Protein AF-A0A6P0VT82-F1 (afdb_monomer_lite)

Sequence (66 aa):
ASVFSGLALAWLVDCWLSSKLPQHKSAGATVIVMVLLAFVFWLPIYLGLPLSPETYQLRMWFRSWI

pLDDT: mean 92.9, std 3.71, range [81.31, 97.75]

Structure (mmCIF, N/CA/C/O backbone):
data_AF-A0A6P0VT82-F1
#
_entry.id   AF-A0A6P0VT82-F1
#
loop_
_atom_site.group_PDB
_atom_site.id
_atom_site.type_symbol
_atom_site.label_atom_id
_atom_site.label_alt_id
_atom_site.label_comp_id
_atom_site.label_asym_id
_atom_site.label_entity_id
_atom_site.label_seq_id
_atom_site.pdbx_PDB_ins_code
_atom_site.Cartn_x
_atom_site.Cartn_y
_atom_site.Cartn_z
_atom_site.occupancy
_atom_site.B_iso_or_equiv
_atom_site.auth_seq_id
_atom_site.auth_comp_id
_atom_site.auth_asym_id
_atom_site.auth_atom_id
_atom_site.pdbx_PDB_model_num
ATOM 1 N N . ALA A 1 1 ? 2.166 15.623 2.014 1.00 82.56 1 ALA A N 1
ATOM 2 C CA . ALA A 1 1 ? 0.775 15.127 2.105 1.00 82.56 1 ALA A CA 1
ATOM 3 C C . ALA A 1 1 ? 0.726 13.650 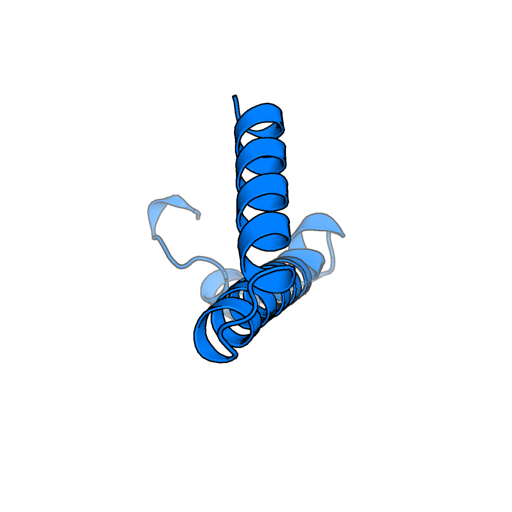2.501 1.00 82.56 1 ALA A C 1
ATOM 5 O O . ALA A 1 1 ? 0.171 13.348 3.545 1.00 82.56 1 ALA A O 1
ATOM 6 N N . SER A 1 2 ? 1.368 12.749 1.749 1.00 89.44 2 SER A N 1
ATOM 7 C CA . SER A 1 2 ? 1.225 11.290 1.909 1.00 89.44 2 SER A CA 1
ATOM 8 C C . SER A 1 2 ? 1.543 10.740 3.304 1.00 89.44 2 SER A C 1
ATOM 10 O O . SER A 1 2 ? 0.837 9.856 3.770 1.00 89.44 2 SER A O 1
ATOM 12 N N . VAL A 1 3 ? 2.543 11.292 4.004 1.00 92.19 3 VAL A N 1
ATOM 13 C CA . VAL A 1 3 ? 2.857 10.898 5.392 1.00 92.19 3 VAL A CA 1
ATOM 14 C C . VAL A 1 3 ?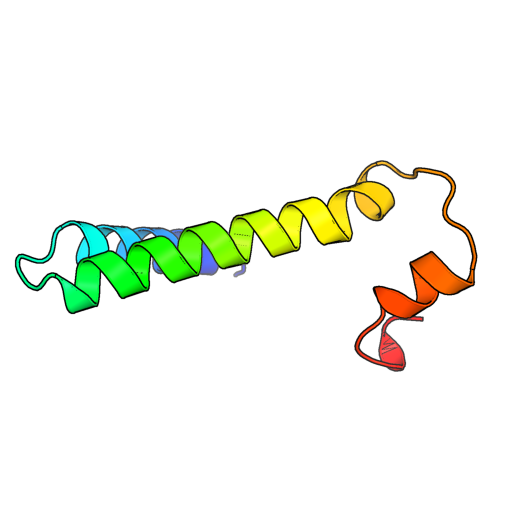 1.681 11.191 6.333 1.00 92.19 3 VAL A C 1
ATOM 16 O O . VAL A 1 3 ? 1.264 10.319 7.086 1.00 92.19 3 VAL A O 1
ATOM 19 N N . PHE A 1 4 ? 1.086 12.385 6.241 1.00 93.38 4 PHE A N 1
ATOM 20 C CA . PHE A 1 4 ? -0.085 12.758 7.041 1.00 93.38 4 PHE A CA 1
ATOM 21 C C . PHE A 1 4 ? -1.322 11.937 6.672 1.00 93.38 4 PHE A C 1
ATOM 23 O O . PHE A 1 4 ? -2.066 11.525 7.555 1.00 93.38 4 PHE A O 1
ATOM 30 N N . SER A 1 5 ? -1.520 11.644 5.384 1.00 95.25 5 SER A N 1
ATOM 31 C CA . SER A 1 5 ? -2.592 10.749 4.933 1.00 95.25 5 SER A CA 1
ATOM 32 C C . SER A 1 5 ? -2.418 9.328 5.476 1.00 95.25 5 SER A C 1
ATOM 34 O O . SER A 1 5 ? -3.394 8.718 5.899 1.00 95.25 5 SER A O 1
ATOM 36 N N . GLY A 1 6 ? -1.182 8.818 5.521 1.00 94.56 6 GLY A N 1
ATOM 37 C CA . GLY A 1 6 ? -0.865 7.524 6.127 1.00 94.56 6 GLY A CA 1
ATOM 38 C C . GLY A 1 6 ? -1.160 7.494 7.627 1.00 94.56 6 GLY A C 1
ATOM 39 O O . GLY A 1 6 ? -1.781 6.550 8.107 1.00 94.56 6 GLY A O 1
ATOM 40 N N . LEU A 1 7 ? -0.797 8.553 8.356 1.00 95.38 7 LEU A N 1
ATOM 41 C CA . LEU A 1 7 ? -1.126 8.692 9.780 1.00 95.38 7 LEU A CA 1
ATOM 42 C C . LEU A 1 7 ? -2.641 8.769 10.019 1.00 95.38 7 LEU A C 1
ATOM 44 O O . LEU A 1 7 ? -3.150 8.113 10.923 1.00 95.38 7 LEU A O 1
ATOM 48 N N . ALA A 1 8 ? -3.372 9.517 9.189 1.00 96.06 8 ALA A N 1
ATOM 49 C CA . ALA A 1 8 ? -4.829 9.597 9.270 1.00 96.06 8 ALA A CA 1
ATOM 50 C C . ALA A 1 8 ? -5.493 8.234 9.011 1.00 96.06 8 ALA A C 1
ATOM 52 O O . ALA A 1 8 ? -6.422 7.855 9.724 1.00 96.06 8 ALA A O 1
ATOM 53 N N . LEU A 1 9 ? -4.990 7.470 8.034 1.00 95.25 9 LEU A N 1
ATOM 54 C CA . LEU A 1 9 ? -5.455 6.110 7.764 1.00 95.25 9 LEU A CA 1
ATOM 55 C C . LEU A 1 9 ? -5.170 5.173 8.945 1.00 95.25 9 LEU A C 1
ATOM 57 O O . LEU A 1 9 ? -6.047 4.408 9.337 1.00 95.25 9 LEU A O 1
ATOM 61 N N . ALA A 1 10 ? -3.975 5.253 9.534 1.00 95.19 10 ALA A N 1
ATOM 62 C CA . ALA A 1 10 ? -3.613 4.453 10.702 1.00 95.19 10 ALA A CA 1
ATOM 63 C C . ALA A 1 10 ? -4.532 4.748 11.897 1.00 95.19 10 ALA A C 1
ATOM 65 O O . ALA A 1 10 ? -5.029 3.820 12.531 1.00 95.19 10 ALA A O 1
ATOM 66 N N . TRP A 1 11 ? -4.826 6.026 12.154 1.00 96.69 11 TRP A N 1
ATOM 67 C CA . TRP A 1 11 ? -5.763 6.433 13.202 1.00 96.69 11 TRP A CA 1
ATOM 68 C C . TRP A 1 11 ? -7.189 5.920 12.951 1.00 96.69 11 TRP A C 1
ATOM 70 O O . TRP A 1 11 ? -7.845 5.431 13.870 1.00 96.69 11 TRP A O 1
ATOM 80 N N . LEU A 1 12 ? -7.664 5.966 11.702 1.00 95.12 12 LEU A N 1
ATOM 81 C CA . LEU A 1 12 ? -8.979 5.436 11.331 1.00 95.12 12 LEU A CA 1
ATOM 82 C C . LEU A 1 12 ? -9.072 3.920 11.563 1.00 95.12 12 LEU A C 1
ATOM 84 O O . LEU A 1 12 ? -10.057 3.433 12.120 1.00 95.12 12 LEU A O 1
ATOM 88 N N . VAL A 1 13 ? -8.037 3.178 11.164 1.00 95.50 13 VAL A N 1
ATOM 89 C CA . VAL A 1 13 ? -7.957 1.726 11.372 1.00 95.50 13 VAL A CA 1
ATOM 90 C C . VAL A 1 13 ? -7.932 1.389 12.863 1.00 95.50 13 VAL A C 1
ATOM 92 O O . VAL A 1 13 ? -8.649 0.483 13.283 1.00 95.50 13 VAL A O 1
ATOM 95 N N . ASP A 1 14 ? -7.179 2.134 13.671 1.00 95.31 14 ASP A N 1
ATOM 96 C CA . ASP A 1 14 ? -7.143 1.965 15.128 1.00 95.31 14 ASP A CA 1
ATOM 97 C C . ASP A 1 14 ? -8.526 2.175 15.769 1.00 95.31 14 ASP A C 1
ATOM 99 O O . ASP A 1 14 ? -8.995 1.347 16.560 1.00 95.31 14 ASP A O 1
ATOM 103 N N . CYS A 1 15 ? -9.249 3.212 15.335 1.00 93.00 15 CYS A N 1
ATOM 104 C CA . CYS A 1 15 ? -10.627 3.458 15.765 1.00 93.00 15 CYS A CA 1
ATOM 105 C C . CYS A 1 15 ? -11.560 2.286 15.408 1.00 93.00 15 CYS A C 1
ATOM 107 O O . CYS A 1 15 ? -12.415 1.894 16.207 1.00 93.00 15 CYS A O 1
ATOM 109 N N . TRP A 1 16 ? -11.401 1.694 14.221 1.00 92.81 16 TRP A N 1
ATOM 110 C CA . TRP A 1 16 ? -12.202 0.547 13.785 1.00 92.81 16 TRP A CA 1
ATOM 111 C C . TRP A 1 16 ? -11.883 -0.737 14.549 1.00 92.81 16 TRP A C 1
ATOM 113 O O . TRP A 1 16 ? -12.803 -1.478 14.903 1.00 92.81 16 TRP A O 1
ATOM 123 N N . LEU A 1 17 ? -10.611 -0.986 14.857 1.00 90.19 17 LEU A N 1
ATOM 124 C CA . LEU A 1 17 ? -10.175 -2.141 15.647 1.00 90.19 17 LEU A CA 1
ATOM 125 C C . LEU A 1 17 ? -10.601 -2.048 17.117 1.00 90.19 17 LEU A C 1
ATOM 127 O O . LEU A 1 17 ? -10.911 -3.072 17.733 1.00 90.19 17 LEU A O 1
ATOM 131 N N . SER A 1 18 ? -10.653 -0.834 17.660 1.00 90.62 18 SER A N 1
ATOM 132 C CA . SER A 1 18 ? -11.084 -0.558 19.034 1.00 90.62 18 SER A CA 1
ATOM 133 C C . SER A 1 18 ? -12.608 -0.545 19.206 1.00 90.62 18 SER A C 1
ATOM 135 O O . SER A 1 18 ? -13.112 -0.578 20.331 1.00 90.62 18 SER A O 1
ATOM 137 N N . SER A 1 19 ? -13.370 -0.524 18.107 1.00 88.69 19 SER A N 1
ATOM 138 C CA . SER A 1 19 ? -14.832 -0.546 18.152 1.00 88.69 19 SER A CA 1
ATOM 139 C C . SER A 1 19 ? -15.367 -1.863 18.724 1.00 88.69 19 SER A C 1
ATOM 141 O O . SER A 1 19 ? -14.863 -2.953 18.448 1.00 88.69 19 SER A O 1
ATOM 143 N N . LYS A 1 20 ? -16.450 -1.774 19.504 1.00 83.75 20 LYS A N 1
ATOM 144 C CA . LYS A 1 20 ? -17.137 -2.945 20.075 1.00 83.75 20 LYS A CA 1
ATOM 145 C C . LYS A 1 20 ? -17.893 -3.761 19.020 1.00 83.75 20 LYS A C 1
ATOM 147 O O . LYS A 1 20 ? -18.220 -4.917 19.278 1.00 83.75 20 LYS A O 1
ATOM 152 N N . LEU A 1 21 ? -18.173 -3.184 17.846 1.00 86.06 21 LEU A N 1
ATOM 153 C CA . LEU A 1 21 ? -18.866 -3.888 16.770 1.00 86.06 21 LEU A CA 1
ATOM 154 C C . LEU A 1 21 ? -17.884 -4.791 16.004 1.00 86.06 21 LEU A C 1
ATOM 156 O O . LEU A 1 21 ? -16.920 -4.285 15.424 1.00 86.06 21 LEU A O 1
ATOM 160 N N . PRO A 1 22 ? -18.150 -6.105 15.893 1.00 83.25 22 PRO A N 1
ATOM 161 C CA . PRO A 1 22 ? -17.245 -7.039 15.220 1.00 83.25 22 PRO A CA 1
ATOM 162 C C . PRO A 1 22 ? -17.040 -6.704 13.734 1.00 83.25 22 PRO A C 1
ATOM 164 O O . PRO A 1 22 ? -15.958 -6.920 13.195 1.00 83.25 22 PRO A O 1
ATOM 167 N N . GLN A 1 23 ? -18.045 -6.105 13.085 1.00 87.06 23 GLN A N 1
ATOM 168 C CA . GLN A 1 23 ? -17.954 -5.646 11.696 1.00 87.06 23 GLN A CA 1
ATOM 169 C C . GLN A 1 23 ? -16.872 -4.575 11.500 1.00 87.06 23 GLN A C 1
ATOM 171 O O . GLN A 1 23 ? -16.130 -4.624 10.524 1.00 87.06 23 GLN A O 1
ATOM 176 N N . HIS A 1 24 ? -16.745 -3.630 12.439 1.00 86.75 24 HIS A N 1
ATOM 177 C CA . HIS A 1 24 ? -15.735 -2.572 12.353 1.00 86.75 24 HIS A CA 1
ATOM 178 C C . HIS A 1 24 ? -14.330 -3.150 12.539 1.00 86.75 24 HIS A C 1
ATOM 180 O O . HIS A 1 24 ? -13.424 -2.836 11.770 1.00 86.75 24 HIS A O 1
ATOM 186 N N . LYS A 1 25 ? -14.169 -4.096 13.470 1.00 88.62 25 LYS A N 1
ATOM 187 C CA . LYS A 1 25 ? -12.896 -4.803 13.667 1.00 88.62 25 LYS A CA 1
ATOM 188 C C . LYS A 1 25 ? -12.478 -5.578 12.416 1.00 88.62 25 LYS A C 1
ATOM 190 O O . LYS A 1 25 ? -11.319 -5.511 12.014 1.00 88.62 25 LYS A O 1
ATOM 195 N N . SER A 1 26 ? -13.427 -6.263 11.771 1.00 91.94 26 SER A N 1
ATOM 196 C CA . SER A 1 26 ? -13.188 -6.965 10.504 1.00 91.94 26 SER A CA 1
ATOM 197 C C . SER A 1 26 ? -12.766 -6.007 9.390 1.00 91.94 26 SER A C 1
ATOM 199 O O . SER A 1 26 ? -11.849 -6.322 8.633 1.00 91.94 26 SER A O 1
ATOM 201 N N . ALA A 1 27 ? -13.400 -4.836 9.287 1.00 93.81 27 ALA A N 1
ATOM 202 C CA . ALA A 1 27 ? -13.037 -3.826 8.295 1.00 93.81 27 ALA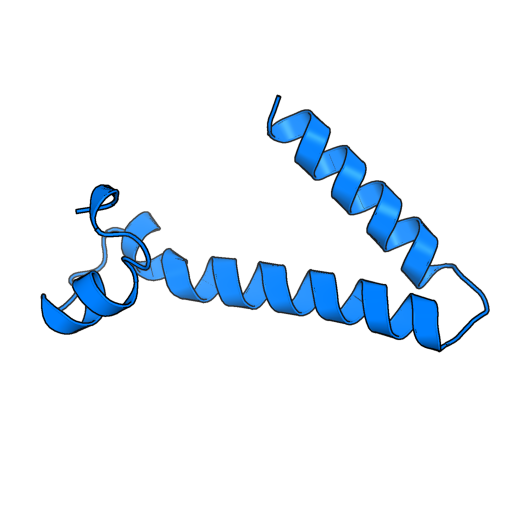 A CA 1
ATOM 203 C C . ALA A 1 27 ? -11.606 -3.305 8.514 1.00 93.81 27 ALA A C 1
ATOM 205 O O . ALA A 1 27 ? -10.811 -3.299 7.575 1.00 93.81 27 ALA A O 1
ATOM 206 N N . GLY A 1 28 ? -11.243 -2.966 9.757 1.00 93.00 28 GLY A N 1
ATOM 207 C CA . GLY A 1 28 ? -9.881 -2.551 10.112 1.00 93.00 28 GLY A CA 1
ATOM 208 C C . GLY A 1 28 ? -8.831 -3.614 9.776 1.00 93.00 28 GLY A C 1
ATOM 209 O O . GLY A 1 28 ? -7.836 -3.317 9.116 1.00 93.00 28 GLY A O 1
ATOM 210 N N . ALA A 1 29 ? -9.086 -4.873 10.141 1.00 93.94 29 ALA A N 1
ATOM 211 C CA . ALA A 1 29 ? -8.198 -5.987 9.806 1.00 93.94 29 ALA A CA 1
ATOM 212 C C . ALA A 1 29 ? -8.061 -6.191 8.286 1.00 93.94 29 ALA A C 1
ATOM 214 O O . ALA A 1 29 ? -6.958 -6.414 7.791 1.00 93.94 29 ALA A O 1
ATOM 215 N N . THR A 1 30 ? -9.159 -6.058 7.536 1.00 96.12 30 THR A N 1
ATOM 216 C CA . THR A 1 30 ? -9.156 -6.185 6.068 1.00 96.12 30 THR A CA 1
ATOM 217 C C . THR A 1 30 ? -8.274 -5.121 5.421 1.00 96.12 30 THR A C 1
ATOM 219 O O . THR A 1 30 ? -7.489 -5.442 4.532 1.00 96.12 30 THR A O 1
ATOM 222 N N . VAL A 1 31 ? -8.345 -3.870 5.891 1.00 96.56 31 VAL A N 1
ATOM 223 C CA . VAL A 1 31 ? -7.484 -2.788 5.387 1.00 96.56 31 VAL A CA 1
ATOM 224 C C . VAL A 1 31 ? -6.011 -3.080 5.661 1.00 96.56 31 VAL A C 1
ATOM 226 O O . VAL A 1 31 ? -5.197 -2.948 4.750 1.00 96.56 31 VAL A O 1
ATOM 229 N N . ILE A 1 32 ? -5.661 -3.534 6.869 1.00 96.50 32 ILE A N 1
ATOM 230 C CA . ILE A 1 32 ? -4.275 -3.906 7.201 1.00 96.50 32 ILE A CA 1
ATOM 231 C C . ILE A 1 32 ? -3.773 -5.002 6.260 1.00 96.50 32 ILE A C 1
ATOM 233 O O . ILE A 1 32 ? -2.710 -4.858 5.658 1.00 96.50 32 ILE A O 1
ATOM 237 N N . VAL A 1 33 ? -4.545 -6.080 6.096 1.00 97.62 33 VAL A N 1
ATOM 238 C CA . VAL A 1 33 ? -4.178 -7.194 5.211 1.00 97.62 33 VAL A CA 1
ATOM 239 C C . VAL A 1 33 ? -4.015 -6.715 3.769 1.00 97.62 33 VAL A C 1
ATOM 241 O O . VAL A 1 33 ? -3.039 -7.073 3.117 1.00 97.62 33 VAL A O 1
ATOM 244 N N . MET A 1 34 ? -4.915 -5.864 3.277 1.00 97.44 34 MET A N 1
ATOM 245 C CA . MET A 1 34 ? -4.840 -5.317 1.922 1.00 97.44 34 MET A CA 1
ATOM 246 C C . MET A 1 34 ? -3.577 -4.470 1.710 1.00 97.44 34 MET A C 1
ATOM 248 O O . MET A 1 34 ? -2.908 -4.627 0.690 1.00 97.44 34 MET A O 1
ATOM 252 N N . VAL A 1 35 ? -3.207 -3.627 2.680 1.00 96.88 35 VAL A N 1
ATOM 253 C CA . VAL A 1 35 ? -1.965 -2.835 2.631 1.00 96.88 35 VAL A CA 1
ATOM 254 C C . VAL A 1 35 ? -0.732 -3.740 2.640 1.00 96.88 35 VAL A C 1
ATOM 256 O O . VAL A 1 35 ? 0.189 -3.513 1.859 1.00 96.88 35 VAL A O 1
ATOM 259 N N . LEU A 1 36 ? -0.715 -4.787 3.470 1.00 97.69 36 LEU A N 1
ATOM 260 C CA . LEU A 1 36 ? 0.390 -5.751 3.511 1.00 97.69 36 LEU A CA 1
ATOM 261 C C . LEU A 1 36 ? 0.533 -6.515 2.190 1.00 97.69 36 LEU A C 1
ATOM 263 O O . LEU A 1 36 ? 1.642 -6.640 1.674 1.00 97.69 36 LEU A O 1
ATOM 267 N N . LEU A 1 37 ? -0.577 -6.988 1.619 1.00 97.75 37 LEU A N 1
ATOM 268 C CA . LEU A 1 37 ? -0.576 -7.682 0.329 1.00 97.75 37 LEU A CA 1
ATOM 269 C C . LEU A 1 37 ? -0.090 -6.771 -0.796 1.00 97.75 37 LEU A C 1
ATOM 271 O O . LEU A 1 37 ? 0.746 -7.193 -1.591 1.00 97.75 37 LEU A O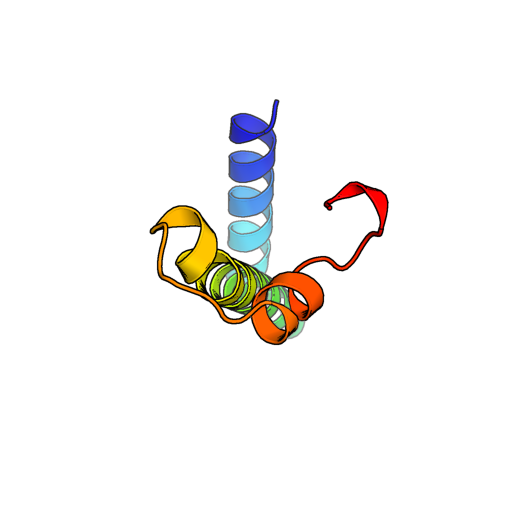 1
ATOM 275 N N . ALA A 1 38 ? -0.560 -5.522 -0.833 1.00 96.12 38 ALA A N 1
ATOM 276 C CA . ALA A 1 38 ? -0.062 -4.526 -1.771 1.00 96.12 38 ALA A CA 1
ATOM 277 C C . ALA A 1 38 ? 1.452 -4.342 -1.598 1.00 96.12 38 ALA A C 1
ATOM 279 O O . ALA A 1 38 ? 2.215 -4.521 -2.544 1.00 96.12 38 ALA A O 1
ATOM 280 N N . PHE A 1 39 ? 1.918 -4.080 -0.378 1.00 95.94 39 PHE A N 1
ATOM 281 C CA . PHE A 1 39 ? 3.341 -3.892 -0.117 1.00 95.94 39 PHE A CA 1
ATOM 282 C C . PHE A 1 39 ? 4.188 -5.072 -0.616 1.00 95.94 39 PHE A C 1
ATOM 284 O O . PHE A 1 39 ? 5.140 -4.862 -1.364 1.00 95.94 39 PHE A O 1
ATOM 291 N N . VAL A 1 40 ? 3.805 -6.311 -0.289 1.00 96.19 40 VAL A N 1
ATOM 292 C CA . VAL A 1 40 ? 4.498 -7.529 -0.750 1.00 96.19 40 VAL A CA 1
ATOM 293 C C . VAL A 1 40 ? 4.443 -7.678 -2.274 1.00 96.19 40 VAL A C 1
ATOM 295 O O . VAL A 1 40 ? 5.435 -8.069 -2.887 1.00 96.19 40 VAL A O 1
ATOM 298 N N . PHE A 1 41 ? 3.321 -7.341 -2.908 1.00 95.50 41 PHE A N 1
ATOM 299 C CA . PHE A 1 41 ? 3.158 -7.429 -4.359 1.00 95.50 41 PHE A CA 1
ATOM 300 C C . PHE A 1 41 ? 4.115 -6.493 -5.119 1.00 95.50 41 PHE A C 1
ATOM 302 O O . PHE A 1 41 ? 4.711 -6.918 -6.116 1.00 95.50 41 PHE A O 1
ATOM 309 N N . TRP A 1 42 ? 4.323 -5.262 -4.633 1.00 96.06 42 TRP A N 1
ATOM 310 C CA . TRP A 1 42 ? 5.266 -4.293 -5.220 1.00 96.06 42 TRP A CA 1
ATOM 311 C C . TRP A 1 42 ? 6.703 -4.401 -4.685 1.00 96.06 42 TRP A C 1
ATOM 313 O O . TRP A 1 42 ? 7.619 -3.863 -5.308 1.00 96.06 42 TRP A O 1
ATOM 323 N N . LEU A 1 43 ? 6.941 -5.139 -3.594 1.00 95.81 43 LEU A N 1
ATOM 324 C CA . LEU A 1 43 ? 8.260 -5.306 -2.970 1.00 95.81 43 LEU A CA 1
ATOM 325 C C . LEU A 1 43 ? 9.384 -5.697 -3.952 1.00 95.81 43 LEU A C 1
ATOM 327 O O . LEU A 1 43 ? 10.449 -5.084 -3.876 1.00 95.81 43 LEU A O 1
ATOM 331 N N . PRO A 1 44 ? 9.192 -6.634 -4.907 1.00 94.69 44 PRO A N 1
ATOM 332 C CA . PRO A 1 44 ? 10.245 -6.995 -5.857 1.00 94.69 44 PRO A CA 1
ATOM 333 C C . PRO A 1 44 ? 10.742 -5.826 -6.712 1.00 94.69 44 PRO A C 1
ATOM 335 O O . PRO A 1 44 ? 11.927 -5.774 -7.027 1.00 94.69 44 PRO A O 1
ATOM 338 N N . ILE A 1 45 ? 9.860 -4.877 -7.053 1.00 94.06 45 ILE A N 1
ATOM 339 C CA . ILE A 1 45 ? 10.226 -3.668 -7.803 1.00 94.06 45 ILE A CA 1
ATOM 340 C C . ILE A 1 45 ? 11.071 -2.746 -6.920 1.00 94.06 45 ILE A C 1
ATOM 342 O O . ILE A 1 45 ? 12.121 -2.285 -7.356 1.00 94.06 4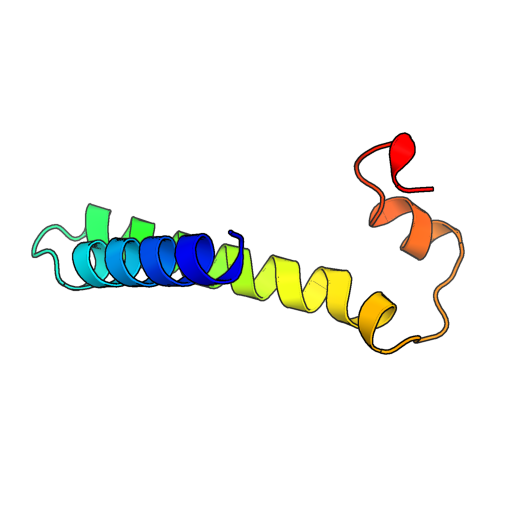5 ILE A O 1
ATOM 346 N N . TYR A 1 46 ? 10.657 -2.517 -5.669 1.00 93.12 46 TYR A N 1
ATOM 347 C CA . TYR A 1 46 ? 11.407 -1.672 -4.731 1.00 93.12 46 TYR A CA 1
ATOM 348 C C . TYR A 1 46 ? 12.794 -2.226 -4.397 1.00 93.12 46 TYR A C 1
ATOM 350 O O . TYR A 1 46 ? 13.731 -1.457 -4.205 1.00 93.12 46 TYR A O 1
ATOM 358 N N . LEU A 1 47 ? 12.930 -3.552 -4.343 1.00 94.25 47 LEU A N 1
ATOM 359 C CA . LEU A 1 47 ? 14.209 -4.225 -4.118 1.00 94.25 47 LEU A CA 1
ATOM 360 C C . LEU A 1 47 ? 15.079 -4.320 -5.382 1.00 94.25 47 LEU A C 1
ATOM 362 O O . LEU A 1 47 ? 16.225 -4.749 -5.287 1.00 94.25 47 LEU A O 1
ATOM 366 N N . GLY A 1 48 ? 14.553 -3.952 -6.556 1.00 93.00 48 GLY A N 1
ATOM 367 C CA . GLY A 1 48 ? 15.268 -4.073 -7.828 1.00 93.00 48 GLY A CA 1
ATOM 368 C C . GLY A 1 48 ? 15.529 -5.523 -8.247 1.00 93.00 48 GLY A C 1
ATOM 369 O O . GLY A 1 48 ? 16.518 -5.794 -8.927 1.00 93.00 48 GLY A O 1
ATOM 370 N N . LEU A 1 49 ? 14.677 -6.467 -7.826 1.00 92.88 49 LEU A N 1
ATOM 371 C CA . LEU A 1 49 ? 14.817 -7.869 -8.214 1.00 92.88 49 LEU A CA 1
ATOM 372 C C . LEU A 1 49 ? 14.631 -8.022 -9.731 1.00 92.88 49 LEU A C 1
ATOM 374 O O . LEU A 1 49 ? 13.783 -7.342 -10.317 1.00 92.88 49 LEU A O 1
ATOM 378 N N . PRO A 1 50 ? 15.367 -8.939 -10.382 1.00 92.81 50 PRO A N 1
ATOM 379 C CA . PRO A 1 50 ? 15.148 -9.232 -11.789 1.00 92.81 50 PRO A CA 1
ATOM 380 C C . PRO A 1 50 ? 13.760 -9.859 -11.965 1.00 92.81 50 PRO A C 1
ATOM 382 O O . PRO A 1 50 ? 13.483 -10.951 -11.468 1.00 92.81 50 PRO A O 1
ATOM 385 N N . LEU A 1 51 ? 12.876 -9.153 -12.665 1.00 91.94 51 LEU A N 1
ATOM 386 C CA . LEU A 1 51 ? 11.529 -9.608 -13.002 1.00 91.94 51 LEU A CA 1
ATOM 387 C C . LEU A 1 51 ? 11.457 -9.927 -14.495 1.00 91.94 51 LEU A C 1
ATOM 389 O O . LEU A 1 51 ? 12.014 -9.195 -15.313 1.00 91.94 51 LEU A O 1
ATOM 393 N N . SER A 1 52 ? 10.734 -10.988 -14.864 1.00 93.75 52 SER A N 1
ATOM 394 C CA . SER A 1 52 ? 10.394 -11.206 -16.271 1.00 93.75 52 SER A CA 1
ATOM 395 C C . SER A 1 52 ? 9.453 -10.092 -16.768 1.00 93.75 52 SER A C 1
ATOM 397 O O . SER A 1 52 ? 8.673 -9.553 -15.971 1.00 93.75 52 SER A O 1
ATOM 399 N N . PRO A 1 53 ? 9.482 -9.739 -18.069 1.00 91.25 53 PRO A N 1
ATOM 400 C CA . PRO A 1 53 ? 8.658 -8.657 -18.616 1.00 91.25 53 PRO A CA 1
ATOM 401 C C . PRO A 1 53 ? 7.158 -8.832 -18.346 1.00 91.25 53 PRO A C 1
ATOM 403 O O . PRO A 1 53 ? 6.474 -7.881 -17.985 1.00 91.25 53 PRO A O 1
ATOM 406 N N . GLU A 1 54 ? 6.654 -10.059 -18.446 1.00 92.94 54 GLU A N 1
ATOM 407 C CA . GLU A 1 54 ? 5.274 -10.436 -18.112 1.00 92.94 54 GLU A CA 1
ATOM 408 C C . GLU A 1 54 ? 4.918 -10.135 -16.644 1.00 92.94 54 GLU A C 1
ATOM 410 O O . GLU A 1 54 ? 3.897 -9.509 -16.363 1.00 92.94 54 GLU A O 1
ATOM 415 N N . THR A 1 55 ? 5.792 -10.488 -15.697 1.00 91.81 55 THR A N 1
ATOM 416 C CA . THR A 1 55 ? 5.542 -10.286 -14.263 1.00 91.81 55 THR A CA 1
ATOM 417 C C . THR A 1 55 ? 5.649 -8.804 -13.890 1.00 91.81 55 THR A C 1
ATOM 419 O O . THR A 1 55 ? 4.975 -8.339 -12.969 1.00 91.81 55 THR A O 1
ATOM 422 N N . TYR A 1 56 ? 6.483 -8.045 -14.602 1.00 92.81 56 TYR A N 1
ATOM 423 C CA . TYR A 1 56 ? 6.540 -6.588 -14.501 1.00 92.81 56 TYR A CA 1
ATOM 424 C C . TYR A 1 56 ? 5.230 -5.959 -15.004 1.00 92.81 56 TYR A C 1
ATOM 426 O O . TYR A 1 56 ? 4.590 -5.223 -14.261 1.00 92.81 56 TYR A O 1
ATOM 434 N N . GLN A 1 57 ? 4.758 -6.331 -16.197 1.00 92.50 57 GLN A N 1
ATOM 435 C CA . GLN A 1 57 ? 3.510 -5.816 -16.777 1.00 92.50 57 GLN A CA 1
ATOM 436 C C . GLN A 1 57 ? 2.266 -6.147 -15.933 1.00 92.50 57 GLN A C 1
ATOM 438 O O . GLN A 1 57 ? 1.392 -5.301 -15.784 1.00 92.50 57 GLN A O 1
ATOM 443 N N . LEU A 1 58 ? 2.203 -7.323 -15.296 1.00 93.50 58 LEU A N 1
ATOM 444 C CA . LEU A 1 58 ? 1.103 -7.684 -14.383 1.00 93.50 58 LEU A CA 1
ATOM 445 C C . LEU A 1 58 ? 0.968 -6.742 -13.173 1.00 93.50 58 LEU A C 1
ATOM 447 O O . LEU A 1 58 ? -0.119 -6.610 -12.609 1.00 93.50 58 LEU A O 1
ATOM 451 N N . ARG A 1 59 ? 2.056 -6.083 -12.757 1.00 93.38 59 ARG A N 1
ATOM 452 C CA . ARG A 1 59 ? 2.039 -5.101 -11.659 1.00 93.38 59 ARG A CA 1
ATOM 453 C C . ARG A 1 59 ? 1.569 -3.716 -12.111 1.00 93.38 59 ARG A C 1
ATOM 455 O O . ARG A 1 59 ? 1.249 -2.881 -11.264 1.00 93.38 59 ARG A O 1
ATOM 462 N N . MET A 1 60 ? 1.502 -3.477 -13.422 1.00 94.56 60 MET A N 1
ATOM 463 C CA . MET A 1 60 ? 1.214 -2.174 -14.026 1.00 94.56 60 MET A CA 1
ATOM 464 C C . MET A 1 60 ? -0.262 -2.125 -14.358 1.00 94.56 60 MET A C 1
ATOM 466 O O . MET A 1 60 ? -0.689 -2.326 -15.490 1.00 94.56 60 MET A O 1
ATOM 470 N N . TRP A 1 61 ? -1.060 -1.871 -13.326 1.00 93.31 61 TRP A N 1
ATOM 471 C CA . TRP A 1 61 ? -2.516 -1.839 -13.452 1.00 93.31 61 TRP A CA 1
ATOM 472 C C . TRP A 1 61 ? -3.005 -0.748 -14.405 1.00 93.31 61 TRP A C 1
ATOM 474 O O . TRP A 1 61 ? -4.064 -0.883 -15.014 1.00 93.31 61 TRP A O 1
ATOM 484 N N . PHE A 1 62 ? -2.226 0.322 -14.558 1.00 93.75 62 PHE A N 1
ATOM 485 C CA . PHE A 1 62 ? -2.526 1.419 -15.463 1.00 93.75 62 PHE A CA 1
ATOM 486 C C . PHE A 1 62 ? -1.457 1.523 -16.541 1.00 93.75 62 PHE A C 1
ATOM 488 O O . PHE A 1 62 ? -0.262 1.438 -16.269 1.00 93.75 62 PHE A O 1
ATOM 495 N N . ARG A 1 63 ? -1.891 1.801 -17.774 1.00 88.62 63 ARG A N 1
ATOM 496 C CA . ARG A 1 63 ? -0.993 1.953 -18.926 1.00 88.62 63 ARG A CA 1
ATOM 497 C C . ARG A 1 63 ? 0.023 3.091 -18.759 1.00 88.62 63 ARG A C 1
ATOM 499 O O . ARG A 1 63 ? 1.078 3.037 -19.369 1.00 88.62 63 ARG A O 1
ATOM 506 N N . SER A 1 64 ? -0.287 4.102 -17.947 1.00 93.44 64 SER A N 1
ATOM 507 C CA . SER A 1 64 ? 0.604 5.232 -17.650 1.00 93.44 64 SER A CA 1
ATOM 508 C C . SER A 1 64 ? 1.735 4.905 -16.670 1.00 93.44 64 SER A C 1
ATOM 510 O O . SER A 1 64 ? 2.558 5.773 -16.403 1.00 93.44 64 SER A O 1
ATOM 512 N N . TRP A 1 65 ? 1.755 3.703 -16.086 1.00 89.94 65 TRP A N 1
ATOM 513 C CA . TRP A 1 65 ? 2.799 3.270 -15.149 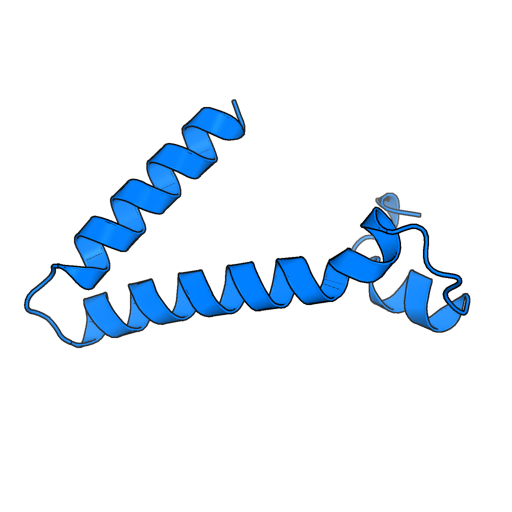1.00 89.94 65 TRP A CA 1
ATOM 514 C C . TRP A 1 65 ? 3.991 2.596 -15.843 1.00 89.94 65 TRP A C 1
ATOM 516 O O . TRP A 1 65 ? 4.929 2.190 -15.160 1.00 89.94 65 TRP A O 1
ATOM 526 N N . ILE A 1 66 ? 3.919 2.441 -17.169 1.00 81.31 66 ILE A N 1
ATOM 527 C CA . ILE A 1 66 ? 4.946 1.842 -18.031 1.00 81.31 66 ILE A CA 1
ATOM 528 C C . ILE A 1 66 ? 5.798 2.951 -18.641 1.00 81.31 66 ILE A C 1
ATOM 530 O O . ILE A 1 66 ? 5.198 3.946 -19.111 1.00 81.31 66 ILE A O 1
#

Radius of gyration: 15.85 Å; chains: 1; bounding box: 34×26×39 Å

Secondary structure (DSSP, 8-state):
-HHHHHHHHHHHHHHHHHSSSHHHHHHHHHHHHHHHHHHHHHHHHHTT----HHHHHHT--SGGG-

Foldseek 3Di:
DVVVVVVVLVVCLVVLCPDPDVVSVVVSVVVVVVVVVLCVLCVCVVVVPDDDPVSVVVNCPDPVVD